Protein AF-A0A7V4Y109-F1 (afdb_monomer_lite)

pLDDT: mean 70.1, std 21.48, range [31.39, 97.69]

Radius of gyration: 31.36 Å; chains: 1; bounding box: 40×39×110 Å

Secondary structure (DSSP, 8-state):
--SSHHHHHHHHHHHHHHHHHHHHHHHHHHHHHHHHHHS---------------------------------TTHHHHHHHHHHHHHHHHHHHHHHHHHHHHHHHHHHHHHHHHHHHHHHHH-S--HHHHHHHHHHHHHHHHHHHHHHHHHHHHHHHHHHHHHTT--HHHHTT-----

Foldseek 3Di:
DPDDVVVVVVVVVVVVVVVVVVVVVVVVVVVVVVVVVVPPPDDPPPPPDDDDDDDDDDDDDDDDDDPPPPPPVVPPPVVVLLVVLVVLLVLLVVLVVVLVVLVVVLVVLVVVLVVLVVVCVVDPDNPVSVVVNVVSVVVSVVSVVVSVVSVVVSVVSQVVCVVVVDDPCSSNVVDPDD

Sequence (178 aa):
MRGENLRSFHSAIILLFLLQSLADVARQEAQRRKQLQEQGVEGKVITGNIIDTASKGSLTTFEPHASIKSDSQSAPELERDHQAGRKFAAQLQKLAGEIREAEEKLNNLRQRAMQQRWAVLGSRKVSGNTDVVTRLEAEISELEKKLKKLRQQRLKVYEAGRKSGYLPGELEGKGIVP

Structure (mmCIF, N/CA/C/O backbone):
data_AF-A0A7V4Y109-F1
#
_entry.id   AF-A0A7V4Y109-F1
#
loop_
_atom_site.group_PDB
_atom_site.id
_atom_site.type_symbol
_atom_site.label_atom_id
_atom_site.label_alt_id
_atom_site.label_comp_id
_atom_site.label_asym_id
_atom_site.label_entity_id
_atom_site.label_seq_id
_atom_site.pdbx_PDB_ins_code
_atom_site.Cartn_x
_atom_site.Cartn_y
_atom_site.Cartn_z
_atom_site.occupancy
_atom_site.B_iso_or_equiv
_atom_site.auth_seq_id
_atom_site.auth_comp_id
_atom_site.auth_asym_id
_atom_site.auth_atom_id
_atom_site.pdbx_PDB_model_num
ATOM 1 N N . MET A 1 1 ? 2.831 26.739 -42.308 1.00 50.97 1 MET A N 1
ATOM 2 C CA . MET A 1 1 ? 3.694 26.402 -41.152 1.00 50.97 1 MET A CA 1
ATOM 3 C C . MET A 1 1 ? 3.550 27.462 -40.053 1.00 50.97 1 MET A C 1
ATOM 5 O O . MET A 1 1 ? 4.296 28.427 -40.083 1.00 50.97 1 MET A O 1
ATOM 9 N N . ARG A 1 2 ? 2.571 27.354 -39.136 1.00 52.16 2 ARG A N 1
ATOM 10 C CA . ARG A 1 2 ? 2.422 28.231 -37.939 1.00 52.16 2 ARG A CA 1
ATOM 11 C C . ARG A 1 2 ? 1.571 27.559 -36.837 1.00 52.16 2 ARG A C 1
ATOM 13 O O . ARG A 1 2 ? 0.611 28.147 -36.361 1.00 52.16 2 ARG A O 1
ATOM 20 N N . GLY A 1 3 ? 1.852 26.301 -36.485 1.00 49.81 3 GLY A N 1
ATOM 21 C CA . GLY A 1 3 ? 1.020 25.539 -35.529 1.00 49.81 3 GLY A CA 1
ATOM 22 C C . GLY A 1 3 ? 1.751 24.939 -34.327 1.00 49.81 3 GLY A C 1
ATOM 23 O O . GLY A 1 3 ? 1.107 24.557 -33.356 1.00 49.81 3 GLY A O 1
ATOM 24 N N . GLU A 1 4 ? 3.082 24.860 -34.357 1.00 52.94 4 GLU A N 1
ATOM 25 C CA . GLU A 1 4 ? 3.835 24.041 -33.391 1.00 52.94 4 GLU A CA 1
ATOM 26 C C . GLU A 1 4 ? 4.411 24.851 -32.223 1.00 52.94 4 GLU A C 1
ATOM 28 O O . GLU A 1 4 ? 4.647 24.312 -31.145 1.00 52.94 4 GLU A O 1
ATOM 33 N N . ASN A 1 5 ? 4.526 26.172 -32.378 1.00 52.25 5 ASN A N 1
ATOM 34 C CA . ASN A 1 5 ? 5.086 27.029 -31.335 1.00 52.25 5 ASN A CA 1
ATOM 35 C C . ASN A 1 5 ? 4.115 27.243 -30.163 1.00 52.25 5 ASN A C 1
ATOM 37 O O . ASN A 1 5 ? 4.550 27.330 -29.026 1.00 52.25 5 ASN A O 1
ATOM 41 N N . LEU A 1 6 ? 2.793 27.246 -30.368 1.00 53.56 6 LEU A N 1
ATOM 42 C CA . LEU A 1 6 ? 1.856 27.613 -29.293 1.00 53.56 6 LEU A CA 1
ATOM 43 C C . LEU A 1 6 ? 1.806 26.592 -28.137 1.00 53.56 6 LEU A C 1
ATOM 45 O O . LEU A 1 6 ? 1.582 26.968 -26.986 1.00 53.56 6 LEU A O 1
ATOM 49 N N . ARG A 1 7 ? 2.054 25.306 -28.427 1.00 55.69 7 ARG A N 1
ATOM 50 C CA . ARG A 1 7 ? 2.012 24.219 -27.431 1.00 55.69 7 ARG A CA 1
ATOM 51 C C . ARG A 1 7 ? 3.259 24.182 -26.542 1.00 55.69 7 ARG A C 1
ATOM 53 O O . ARG A 1 7 ? 3.138 23.914 -25.350 1.00 55.69 7 ARG A O 1
ATOM 60 N N . SER A 1 8 ? 4.428 24.521 -27.091 1.00 55.81 8 SER A N 1
ATOM 61 C CA . SER A 1 8 ? 5.692 24.572 -26.341 1.00 55.81 8 SER A CA 1
ATOM 62 C C . SER A 1 8 ? 5.693 25.690 -25.287 1.00 55.81 8 SER A C 1
ATOM 64 O O . SER A 1 8 ? 6.068 25.464 -24.134 1.00 55.81 8 SER A O 1
ATOM 66 N N . PHE A 1 9 ? 5.150 26.864 -25.627 1.00 56.00 9 PHE A N 1
ATOM 67 C CA . PHE A 1 9 ? 5.030 27.977 -24.680 1.00 56.00 9 PHE A CA 1
ATOM 68 C C . PHE A 1 9 ? 4.071 27.665 -23.519 1.00 56.00 9 PHE A C 1
ATOM 70 O O . PHE A 1 9 ? 4.370 28.006 -22.378 1.00 56.00 9 PHE A O 1
ATOM 77 N N . HIS A 1 10 ? 2.974 26.940 -23.764 1.00 55.84 10 HIS A N 1
ATOM 78 C CA . HIS A 1 10 ? 2.060 26.522 -22.691 1.00 55.84 10 HIS A CA 1
ATOM 79 C C . HIS A 1 10 ? 2.714 25.518 -21.734 1.00 55.84 10 HIS A C 1
ATOM 8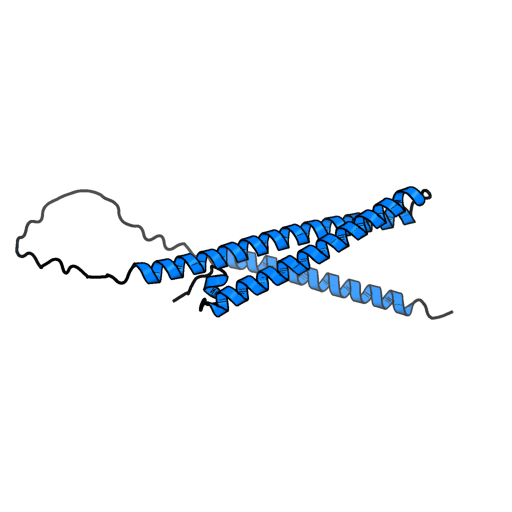1 O O . HIS A 1 10 ? 2.556 25.644 -20.520 1.00 55.84 10 HIS A O 1
ATOM 87 N N . SER A 1 11 ? 3.507 24.567 -22.246 1.00 56.62 11 SER A N 1
ATOM 88 C CA . SER A 1 11 ? 4.257 23.650 -21.377 1.00 56.62 11 SER A CA 1
ATOM 89 C C . SER A 1 11 ? 5.308 24.365 -20.520 1.00 56.62 11 SER A C 1
ATOM 91 O O . SER A 1 11 ? 5.469 24.018 -19.352 1.00 56.62 11 SER A O 1
ATOM 93 N N . ALA A 1 12 ? 5.969 25.399 -21.052 1.00 57.81 12 ALA A N 1
ATOM 94 C CA . ALA A 1 12 ? 6.954 26.180 -20.304 1.00 57.81 12 ALA A CA 1
ATOM 95 C C . ALA A 1 12 ? 6.312 27.037 -19.194 1.00 57.81 12 ALA A C 1
ATOM 97 O O . ALA A 1 12 ? 6.862 27.136 -18.098 1.00 57.81 12 ALA A O 1
ATOM 98 N N . ILE A 1 13 ? 5.124 27.601 -19.440 1.00 60.12 13 ILE A N 1
ATOM 99 C CA . ILE A 1 13 ? 4.380 28.400 -18.449 1.00 60.12 13 ILE A CA 1
ATOM 100 C C . ILE A 1 13 ? 3.872 27.523 -17.294 1.00 60.12 13 ILE A C 1
ATOM 102 O O . ILE A 1 13 ? 3.989 27.913 -16.134 1.00 60.12 13 ILE A O 1
ATOM 106 N N . ILE A 1 14 ? 3.371 26.316 -17.586 1.00 59.59 14 ILE A N 1
ATOM 107 C CA . ILE A 1 14 ? 2.941 25.361 -16.550 1.00 59.59 14 ILE A CA 1
ATOM 108 C C . ILE A 1 14 ? 4.137 24.920 -15.692 1.00 59.59 14 ILE A C 1
ATOM 110 O O . ILE A 1 14 ? 4.015 24.822 -14.470 1.00 59.59 14 ILE A O 1
ATOM 114 N N . LEU A 1 15 ? 5.306 24.709 -16.308 1.00 54.91 15 LEU A N 1
ATOM 115 C CA . LEU A 1 15 ? 6.524 24.353 -15.580 1.00 54.91 15 LEU A CA 1
ATOM 116 C C . LEU A 1 15 ? 6.961 25.480 -14.625 1.00 54.91 15 LEU A C 1
ATOM 118 O O . LEU A 1 15 ? 7.265 25.214 -13.466 1.00 54.91 15 LEU A O 1
ATOM 122 N N . LEU A 1 16 ? 6.932 26.740 -15.073 1.00 56.16 16 LEU A N 1
ATOM 123 C CA . LEU A 1 16 ? 7.298 27.895 -14.242 1.00 56.16 16 LEU A CA 1
ATOM 124 C C . LEU A 1 16 ? 6.348 28.100 -13.049 1.00 56.16 16 LEU A C 1
ATOM 126 O O . LEU A 1 16 ? 6.817 28.390 -11.948 1.00 56.16 16 LEU A O 1
ATOM 130 N N . PHE A 1 17 ? 5.042 27.872 -13.228 1.00 54.47 17 PHE A N 1
ATOM 131 C CA . PHE A 1 17 ? 4.061 27.960 -12.136 1.00 54.47 17 PHE A CA 1
ATOM 132 C C . PHE A 1 17 ? 4.259 26.874 -11.064 1.00 54.47 17 PHE A C 1
ATOM 134 O O . PHE A 1 17 ? 4.135 27.147 -9.868 1.00 54.47 17 PHE A O 1
ATOM 141 N N . LEU A 1 18 ? 4.616 25.651 -11.470 1.00 52.34 18 LEU A N 1
ATOM 142 C CA . LEU A 1 18 ? 4.882 24.546 -10.541 1.00 52.34 18 LEU A CA 1
ATOM 143 C C . LEU A 1 18 ? 6.164 24.767 -9.719 1.00 52.34 18 LEU A C 1
ATOM 145 O O . LEU A 1 18 ? 6.191 24.425 -8.536 1.00 52.34 18 LEU A O 1
ATOM 149 N N . LEU A 1 19 ? 7.207 25.372 -10.304 1.00 49.03 19 LEU A N 1
ATOM 150 C CA . LEU A 1 19 ? 8.443 25.684 -9.574 1.00 49.03 19 LEU A CA 1
ATOM 151 C C . LEU A 1 19 ? 8.273 26.828 -8.562 1.00 49.03 19 LEU A C 1
ATOM 153 O O . LEU A 1 19 ? 8.862 26.767 -7.482 1.0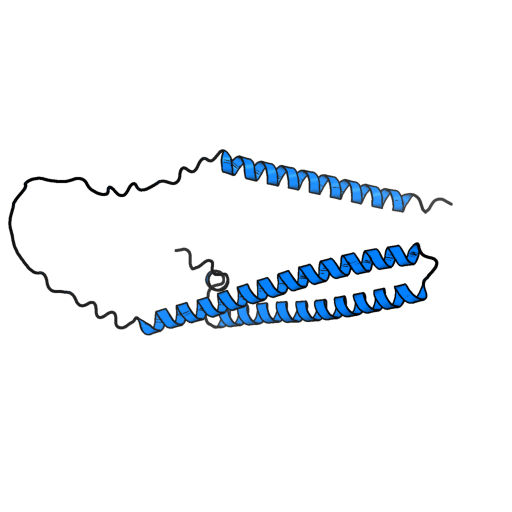0 49.03 19 LEU A O 1
ATOM 157 N N . GLN A 1 20 ? 7.460 27.843 -8.869 1.00 52.50 20 GLN A N 1
ATOM 158 C CA . GLN A 1 20 ? 7.164 28.923 -7.918 1.00 52.50 20 GLN A CA 1
ATOM 159 C C . GLN A 1 20 ? 6.363 28.405 -6.713 1.00 52.50 20 GLN A C 1
ATOM 161 O O . GLN A 1 20 ? 6.716 28.694 -5.571 1.00 52.50 20 GLN A O 1
ATOM 166 N N . SER A 1 21 ? 5.375 27.534 -6.950 1.00 52.47 21 SER A N 1
ATOM 167 C CA . SER A 1 21 ? 4.564 26.933 -5.883 1.00 52.47 21 SER A CA 1
ATOM 168 C C . SER A 1 21 ? 5.374 26.036 -4.932 1.00 52.47 21 SER A C 1
ATOM 170 O O . SER A 1 21 ? 5.108 26.027 -3.731 1.00 52.47 21 SER A O 1
ATOM 172 N N . LEU A 1 22 ? 6.403 25.330 -5.420 1.00 50.34 22 LEU A N 1
ATOM 173 C CA . LEU A 1 22 ? 7.276 24.509 -4.567 1.00 50.34 22 LEU A CA 1
ATOM 174 C C . LEU A 1 22 ? 8.234 25.349 -3.704 1.00 50.34 22 LEU A C 1
ATOM 176 O O . LEU A 1 22 ? 8.505 24.999 -2.554 1.00 50.34 22 LEU A O 1
ATOM 180 N N . ALA A 1 23 ? 8.745 26.456 -4.251 1.00 51.94 23 ALA A N 1
ATOM 181 C CA . ALA A 1 23 ? 9.647 27.355 -3.533 1.00 51.94 23 ALA A CA 1
ATOM 182 C C . ALA A 1 23 ? 8.942 28.073 -2.369 1.00 51.94 23 ALA A C 1
ATOM 184 O O . ALA A 1 23 ? 9.543 28.257 -1.305 1.00 51.94 23 ALA A O 1
ATOM 185 N N . ASP A 1 24 ? 7.664 28.420 -2.539 1.00 51.41 24 ASP A N 1
ATOM 186 C CA . ASP A 1 24 ? 6.860 29.037 -1.481 1.00 51.41 24 ASP A CA 1
ATOM 187 C C . ASP A 1 24 ? 6.498 28.042 -0.367 1.00 51.41 24 ASP A C 1
ATOM 189 O O . ASP A 1 24 ? 6.596 28.387 0.812 1.00 51.41 24 ASP A O 1
ATOM 193 N N . VAL A 1 25 ? 6.211 26.776 -0.700 1.00 55.72 25 VAL A N 1
ATOM 194 C CA . VAL A 1 25 ? 5.962 25.720 0.303 1.00 55.72 25 VAL A CA 1
ATOM 195 C C . VAL A 1 25 ? 7.216 25.428 1.138 1.00 55.72 25 VAL A C 1
ATOM 197 O O . VAL A 1 25 ? 7.129 25.329 2.363 1.00 55.72 25 VAL A O 1
ATOM 200 N N . ALA A 1 26 ? 8.400 25.376 0.518 1.00 54.06 26 ALA A N 1
ATOM 201 C CA . ALA A 1 26 ? 9.658 25.165 1.240 1.00 54.06 26 ALA A CA 1
ATOM 202 C C . ALA A 1 26 ? 10.000 26.329 2.193 1.00 54.06 26 ALA A C 1
ATOM 204 O O . ALA A 1 26 ? 10.503 26.108 3.299 1.00 54.06 26 ALA A O 1
ATOM 205 N N . ARG A 1 27 ? 9.696 27.576 1.803 1.00 55.25 27 ARG A N 1
ATOM 206 C CA . ARG A 1 27 ? 9.879 28.757 2.666 1.00 55.25 27 ARG A CA 1
ATOM 207 C C . ARG A 1 27 ? 8.891 28.781 3.829 1.00 55.25 27 ARG A C 1
ATOM 209 O O . ARG A 1 27 ? 9.298 29.076 4.953 1.00 55.25 27 ARG A O 1
ATOM 216 N N . GLN A 1 28 ? 7.634 28.418 3.587 1.00 57.19 28 GLN A N 1
ATOM 217 C CA . GLN A 1 28 ? 6.600 28.373 4.619 1.00 57.19 28 GLN A CA 1
ATOM 218 C C . GLN A 1 28 ? 6.862 27.253 5.643 1.00 57.19 28 GLN A C 1
ATOM 220 O O . GLN A 1 28 ? 6.671 27.446 6.846 1.00 57.19 28 GLN A O 1
ATOM 225 N N . GLU A 1 29 ? 7.391 26.108 5.201 1.00 53.09 29 GLU A N 1
ATOM 226 C CA . GLU A 1 29 ? 7.785 25.012 6.092 1.00 53.09 29 GLU A CA 1
ATOM 227 C C . GLU A 1 29 ? 9.048 25.347 6.915 1.00 53.09 29 GLU A C 1
ATOM 229 O O . GLU A 1 29 ? 9.119 25.023 8.105 1.00 53.09 29 GLU A O 1
ATOM 234 N N . ALA A 1 30 ? 10.007 26.080 6.336 1.00 56.44 30 ALA A N 1
ATOM 235 C CA . ALA A 1 30 ? 11.179 26.584 7.058 1.00 56.44 30 ALA A CA 1
ATOM 236 C C . ALA A 1 30 ? 10.821 27.667 8.098 1.00 56.44 30 ALA A C 1
ATOM 238 O O . ALA A 1 30 ? 11.387 27.679 9.193 1.00 56.44 30 ALA A O 1
ATOM 239 N N . GLN A 1 31 ? 9.855 28.544 7.801 1.00 56.09 31 GLN A N 1
ATOM 240 C CA . GLN A 1 31 ? 9.356 29.547 8.753 1.00 56.09 31 GLN A CA 1
ATOM 241 C C . GLN A 1 31 ? 8.573 28.913 9.913 1.00 56.09 31 GLN A C 1
ATOM 243 O O . GLN A 1 31 ? 8.743 29.329 11.059 1.00 56.09 31 GLN A O 1
ATOM 248 N N . ARG A 1 32 ? 7.806 27.842 9.662 1.00 54.66 32 ARG A N 1
ATOM 249 C CA . ARG A 1 32 ? 7.107 27.086 10.718 1.00 54.66 32 ARG A CA 1
ATOM 250 C C . ARG A 1 32 ? 8.073 26.456 11.730 1.00 54.66 32 ARG A C 1
ATOM 252 O O . ARG A 1 32 ? 7.790 26.448 12.924 1.00 54.66 32 ARG A O 1
ATOM 259 N N . ARG A 1 33 ? 9.225 25.949 11.270 1.00 52.72 33 ARG A N 1
ATOM 260 C CA . ARG A 1 33 ? 10.253 25.361 12.154 1.00 52.72 33 ARG A CA 1
ATOM 261 C C . ARG A 1 33 ? 10.972 26.403 13.015 1.00 52.72 33 ARG A C 1
ATOM 263 O O . ARG A 1 33 ? 11.350 26.075 14.133 1.00 52.72 33 ARG A O 1
ATOM 270 N N . LYS A 1 34 ? 11.110 27.648 12.539 1.00 56.41 34 LYS A N 1
ATOM 271 C CA . LYS A 1 34 ? 11.675 28.751 13.339 1.00 56.41 34 LYS A CA 1
ATOM 272 C C . LYS A 1 34 ? 10.722 29.232 14.438 1.00 56.41 34 LYS A C 1
ATOM 274 O O . LYS A 1 34 ? 11.164 29.433 15.562 1.00 56.41 34 LYS A O 1
ATOM 279 N N . GLN A 1 35 ? 9.416 29.298 14.167 1.00 54.72 35 GLN A N 1
ATOM 280 C CA . GLN A 1 35 ? 8.423 29.687 15.183 1.00 54.72 35 GLN A CA 1
ATOM 281 C C . GLN A 1 35 ? 8.326 28.695 16.358 1.00 54.72 35 GLN A C 1
ATOM 283 O O . GLN A 1 35 ? 8.035 29.108 17.476 1.00 54.72 35 GLN A O 1
ATOM 288 N N . LEU A 1 36 ? 8.628 27.409 16.139 1.00 52.94 36 LEU A N 1
ATOM 289 C CA . LEU A 1 36 ? 8.696 26.405 17.211 1.00 52.94 36 LEU A CA 1
ATOM 290 C C . LEU A 1 36 ? 9.961 26.512 18.083 1.00 52.94 36 LEU A C 1
ATOM 292 O O . LEU A 1 36 ? 9.972 25.969 19.181 1.00 52.94 36 LEU A O 1
ATOM 296 N N . GLN A 1 37 ? 11.016 27.189 17.616 1.00 51.84 37 GLN A N 1
ATOM 297 C CA . GLN A 1 37 ? 12.215 27.462 18.422 1.00 51.84 37 GLN A CA 1
ATOM 298 C C . GLN A 1 37 ? 12.120 28.790 19.185 1.00 51.84 37 GLN A C 1
ATOM 300 O O . GLN A 1 37 ? 12.702 28.908 20.257 1.00 51.84 37 GLN A O 1
ATOM 305 N N . GLU A 1 38 ? 11.377 29.771 18.664 1.00 53.59 38 GLU A N 1
ATOM 306 C CA . GLU A 1 38 ? 11.171 31.072 19.322 1.00 53.59 38 GLU A CA 1
ATOM 307 C C . GLU A 1 38 ? 10.078 31.029 20.403 1.00 53.59 38 GLU A C 1
ATOM 309 O O . GLU A 1 38 ? 10.144 31.775 21.378 1.00 53.59 38 GLU A O 1
ATOM 314 N N . GLN A 1 39 ? 9.104 30.119 20.292 1.00 48.19 39 GLN A N 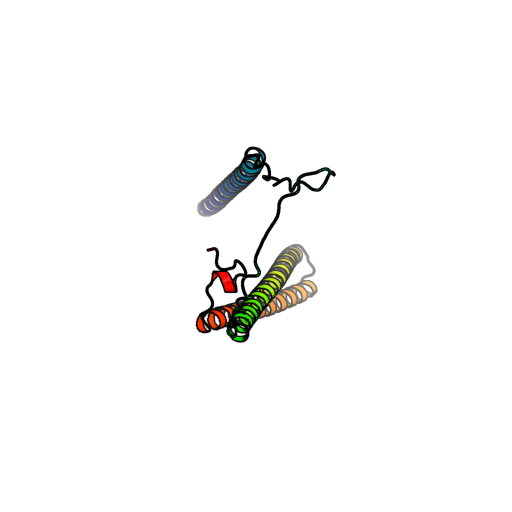1
ATOM 315 C CA . GLN A 1 39 ? 8.165 29.816 21.374 1.00 48.19 39 GLN A CA 1
ATOM 316 C C . GLN A 1 39 ? 8.801 28.830 22.352 1.00 48.19 39 GLN A C 1
ATOM 318 O O . GLN A 1 39 ? 8.386 27.676 22.414 1.00 48.19 39 GLN A O 1
ATOM 323 N N . GLY A 1 40 ? 9.817 29.283 23.091 1.00 51.56 40 GLY A N 1
ATOM 324 C CA . GLY A 1 40 ? 10.421 28.556 24.206 1.00 51.56 40 GLY A CA 1
ATOM 325 C C . GLY A 1 40 ? 9.375 28.129 25.237 1.00 51.56 40 GLY A C 1
ATOM 326 O O . GLY A 1 40 ? 9.202 28.772 26.266 1.00 51.56 40 GLY A O 1
ATOM 327 N N . VAL A 1 41 ? 8.667 27.033 24.965 1.00 48.12 41 VAL A N 1
ATOM 328 C CA . VAL A 1 41 ? 7.845 26.331 25.940 1.00 48.12 41 VAL A CA 1
ATOM 329 C C . VAL A 1 41 ? 8.827 25.523 26.765 1.00 48.12 41 VAL A C 1
ATOM 331 O O . VAL A 1 41 ? 9.084 24.343 26.522 1.00 48.12 41 VAL A O 1
ATOM 334 N N . GLU A 1 42 ? 9.435 26.240 27.706 1.00 47.31 42 GLU A N 1
ATOM 335 C CA . GLU A 1 42 ? 10.029 25.693 28.909 1.00 47.31 42 GLU A CA 1
ATOM 336 C C . GLU A 1 42 ? 9.109 24.584 29.419 1.00 47.31 42 GLU A C 1
ATOM 338 O O . GLU A 1 42 ? 7.961 24.815 29.812 1.00 47.31 42 GLU A O 1
ATOM 343 N N . GLY A 1 43 ? 9.602 23.347 29.363 1.00 47.00 43 GLY A N 1
ATOM 344 C CA . GLY A 1 43 ? 8.978 22.251 30.073 1.00 47.00 43 GLY A CA 1
ATOM 345 C C . GLY A 1 43 ? 8.867 22.673 31.529 1.00 47.00 43 GLY A C 1
ATOM 346 O O . GLY A 1 43 ? 9.878 22.892 32.191 1.00 47.00 43 GLY A O 1
ATOM 347 N N . LYS A 1 44 ? 7.637 22.825 32.019 1.00 43.91 44 LYS A N 1
ATOM 348 C CA . LYS A 1 44 ? 7.357 23.061 33.430 1.00 43.91 44 LYS A CA 1
ATOM 349 C C . LYS A 1 44 ? 7.748 21.787 34.180 1.00 43.91 44 LYS A C 1
ATOM 351 O O . LYS A 1 44 ? 6.940 20.882 34.370 1.00 43.91 44 LYS A O 1
ATOM 356 N N . VAL A 1 45 ? 9.030 21.689 34.519 1.00 48.41 45 VAL A N 1
ATOM 357 C CA . VAL A 1 45 ? 9.584 20.673 35.406 1.00 48.41 45 VAL A CA 1
ATOM 358 C C . VAL A 1 45 ? 8.923 20.904 36.758 1.00 48.41 45 VAL A C 1
ATOM 360 O O . VAL A 1 45 ? 9.213 21.879 37.445 1.00 48.41 45 VAL A O 1
ATOM 363 N N . ILE A 1 46 ? 7.986 20.035 37.129 1.00 45.06 46 ILE A N 1
ATOM 364 C CA . ILE A 1 46 ? 7.570 19.916 38.522 1.00 45.06 46 ILE A CA 1
ATOM 365 C C . ILE A 1 46 ? 8.761 19.279 39.235 1.00 45.06 46 ILE A C 1
ATOM 367 O O . ILE A 1 46 ? 8.982 18.071 39.156 1.00 45.06 46 ILE A O 1
ATOM 371 N N . THR A 1 47 ? 9.566 20.116 39.879 1.00 39.97 47 THR A N 1
ATOM 372 C CA . THR A 1 47 ? 10.587 19.728 40.849 1.00 39.97 47 THR A CA 1
ATOM 373 C C . THR A 1 47 ? 9.883 19.051 42.024 1.00 39.97 47 THR A C 1
ATOM 375 O O . THR A 1 47 ? 9.427 19.691 42.968 1.00 39.97 47 THR A O 1
ATOM 378 N N . GLY A 1 48 ? 9.744 17.729 41.935 1.00 40.62 48 GLY A N 1
ATOM 379 C CA . GLY A 1 48 ? 9.422 16.879 43.071 1.00 40.62 48 GLY A CA 1
ATOM 380 C C . GLY A 1 48 ? 10.610 16.877 44.025 1.00 40.62 48 GLY A C 1
ATOM 381 O O . GLY A 1 48 ? 11.648 16.293 43.730 1.00 40.62 48 GLY A O 1
ATOM 382 N N . ASN A 1 49 ? 10.451 17.594 45.131 1.00 38.78 49 ASN A N 1
ATOM 383 C CA . ASN A 1 49 ? 11.403 17.742 46.220 1.00 38.78 49 ASN A CA 1
ATOM 384 C C . ASN A 1 49 ? 11.712 16.368 46.847 1.00 38.78 49 ASN A C 1
ATOM 386 O O . ASN A 1 49 ? 10.844 15.771 47.486 1.00 38.78 49 ASN A O 1
ATOM 390 N N . ILE A 1 50 ? 12.928 15.858 46.646 1.00 43.69 50 ILE A N 1
ATOM 391 C CA . ILE A 1 50 ? 13.431 14.645 47.295 1.00 43.69 50 ILE A CA 1
ATOM 392 C C . ILE A 1 50 ? 14.490 15.079 48.311 1.00 43.69 50 ILE A C 1
ATOM 394 O O . ILE A 1 50 ? 15.602 15.418 47.934 1.00 43.69 50 ILE A O 1
ATOM 398 N N . ILE A 1 51 ? 14.076 15.006 49.579 1.00 42.94 51 ILE A N 1
ATOM 399 C CA . ILE A 1 51 ? 14.860 14.656 50.773 1.00 42.94 51 ILE A CA 1
ATOM 400 C C . ILE A 1 51 ? 15.995 15.621 51.157 1.00 42.94 51 ILE A C 1
ATOM 402 O O . ILE A 1 51 ? 17.058 15.604 50.559 1.00 42.94 51 ILE A O 1
ATOM 406 N N . ASP A 1 52 ? 15.805 16.326 52.280 1.00 38.62 52 ASP A N 1
ATOM 407 C CA . ASP A 1 52 ? 16.787 16.272 53.370 1.00 38.62 52 ASP A CA 1
ATOM 408 C C . ASP A 1 52 ? 16.157 16.551 54.754 1.00 38.62 52 ASP A C 1
ATOM 410 O O . ASP A 1 52 ? 15.655 17.626 55.066 1.00 38.62 52 ASP A O 1
ATOM 414 N N . THR A 1 53 ? 16.145 15.479 55.548 1.00 39.41 53 THR A N 1
ATOM 415 C CA . THR A 1 53 ? 16.423 15.361 56.991 1.00 39.41 53 THR A CA 1
ATOM 416 C C . THR A 1 53 ? 15.912 16.381 58.030 1.00 39.41 53 THR A C 1
ATOM 418 O O . THR A 1 53 ? 16.407 17.493 58.158 1.00 39.41 53 THR A O 1
ATOM 421 N N . ALA A 1 54 ? 15.120 15.807 58.950 1.00 38.19 54 ALA A N 1
ATOM 422 C CA . ALA A 1 54 ? 15.204 15.910 60.416 1.00 38.19 54 ALA A CA 1
ATOM 423 C C . ALA A 1 54 ? 14.715 17.185 61.138 1.00 38.19 54 ALA A C 1
ATOM 425 O O . ALA A 1 54 ? 15.376 18.214 61.160 1.00 38.19 54 ALA A O 1
ATOM 426 N N . SER A 1 55 ? 13.661 17.009 61.949 1.00 39.25 55 SER A N 1
ATOM 427 C CA . SER A 1 55 ? 13.737 17.028 63.429 1.00 39.25 55 SER A CA 1
ATOM 428 C C . SER A 1 55 ? 12.459 17.596 64.072 1.00 39.25 55 SER A C 1
ATOM 430 O O . SER A 1 55 ? 12.131 18.760 63.894 1.00 39.25 55 SER A O 1
ATOM 432 N N . LYS A 1 56 ? 11.821 16.760 64.908 1.00 42.62 56 LYS A N 1
ATOM 433 C CA . LYS A 1 56 ? 10.950 17.096 66.057 1.00 42.62 56 LYS A CA 1
ATOM 434 C C . LYS A 1 56 ? 9.613 17.817 65.805 1.00 42.62 56 LYS A C 1
ATOM 436 O O . LYS A 1 56 ? 9.549 19.025 65.632 1.00 42.62 56 LYS A O 1
ATOM 441 N N . GLY A 1 57 ? 8.527 17.074 66.032 1.00 37.91 57 GLY A N 1
ATOM 442 C CA . GLY A 1 57 ? 7.200 17.627 66.317 1.00 37.91 57 GLY A CA 1
ATOM 443 C C . GLY A 1 57 ? 6.162 16.533 66.571 1.00 37.91 57 GLY A C 1
ATOM 444 O O . GLY A 1 57 ? 5.554 16.030 65.640 1.00 37.91 57 GLY A O 1
ATOM 445 N N . SER A 1 58 ? 6.007 16.138 67.834 1.00 39.75 58 SER A N 1
ATOM 446 C CA . SER A 1 58 ? 5.029 15.166 68.340 1.00 39.75 58 SER A CA 1
ATOM 447 C C . SER A 1 58 ? 3.666 15.827 68.568 1.00 39.75 58 SER A C 1
ATOM 449 O O . SER A 1 58 ? 3.640 16.835 69.266 1.00 39.75 58 SER A O 1
ATOM 451 N N . LEU A 1 59 ? 2.562 15.227 68.093 1.00 38.38 59 LEU A N 1
ATOM 452 C CA . LEU A 1 59 ? 1.240 15.253 68.754 1.00 38.38 59 LEU A CA 1
ATOM 453 C C . LEU A 1 59 ? 0.275 14.199 68.130 1.00 38.38 59 LEU A C 1
ATOM 455 O O . LEU A 1 59 ? -0.175 14.352 67.001 1.00 38.38 59 LEU A O 1
ATOM 459 N N . THR A 1 60 ? 0.049 13.098 68.864 1.00 37.56 60 THR A N 1
ATOM 460 C CA . THR A 1 60 ? -1.233 12.406 69.212 1.00 37.56 60 THR A CA 1
ATOM 461 C C . THR A 1 60 ? -2.524 12.821 68.452 1.00 37.56 60 THR A C 1
ATOM 463 O O . THR A 1 60 ? -2.745 14.017 68.328 1.00 37.56 60 THR A O 1
ATOM 466 N N . THR A 1 61 ? -3.521 12.002 68.047 1.00 35.03 61 THR A N 1
ATOM 467 C CA . THR A 1 61 ? -4.020 10.676 68.493 1.00 35.03 61 THR A CA 1
ATOM 468 C C . THR A 1 61 ? -5.385 10.329 67.791 1.00 35.03 61 THR A C 1
ATOM 470 O O . THR A 1 61 ? -6.101 11.264 67.452 1.00 35.03 61 THR A O 1
ATOM 473 N N . PHE A 1 62 ? -5.744 9.020 67.682 1.00 31.39 62 PHE A N 1
ATOM 474 C CA . PHE A 1 62 ? -7.039 8.326 67.326 1.00 31.39 62 PHE A CA 1
ATOM 475 C C . PHE A 1 62 ? -7.655 8.556 65.916 1.00 31.39 62 PHE A C 1
ATOM 477 O O . PHE A 1 62 ? -7.595 9.660 65.403 1.00 31.39 62 PHE A O 1
ATOM 484 N N . GLU A 1 63 ? -8.274 7.617 65.175 1.00 38.12 63 GLU A N 1
ATOM 485 C CA . GLU A 1 63 ? -8.831 6.251 65.344 1.00 38.12 63 GLU A CA 1
ATOM 486 C C . GLU A 1 63 ? -8.876 5.543 63.944 1.00 38.12 63 GLU A C 1
ATOM 488 O O . GLU A 1 63 ? -8.722 6.219 62.922 1.00 38.12 63 GLU A O 1
ATOM 493 N N . PRO A 1 64 ? -9.090 4.211 63.836 1.00 41.88 64 PRO A N 1
ATOM 494 C CA . PRO A 1 64 ? -8.999 3.469 62.579 1.00 41.88 64 PRO A CA 1
ATOM 495 C C . PRO A 1 64 ? -10.332 3.487 61.816 1.00 41.88 64 PRO A C 1
ATOM 497 O O . PRO A 1 64 ? -11.265 2.760 62.155 1.00 41.88 64 PRO A O 1
ATOM 500 N N . HIS A 1 65 ? -10.430 4.271 60.741 1.00 37.31 65 HIS A N 1
ATOM 501 C CA . HIS A 1 65 ? -11.588 4.181 59.853 1.00 37.31 65 HIS A CA 1
ATOM 502 C C . HIS A 1 65 ? -11.441 2.999 58.889 1.00 37.31 65 HIS A C 1
ATOM 504 O O . HIS A 1 65 ? -10.494 2.910 58.108 1.00 37.31 65 HIS A O 1
ATOM 510 N N . ALA A 1 66 ? -12.406 2.089 59.012 1.00 37.78 66 ALA A N 1
ATOM 511 C CA . ALA A 1 66 ? -12.682 0.921 58.192 1.00 37.78 66 ALA A CA 1
ATOM 512 C C . ALA A 1 66 ? -12.154 1.014 56.752 1.00 37.78 66 ALA A C 1
ATOM 514 O O . ALA A 1 66 ? -12.469 1.951 56.017 1.00 37.78 66 ALA A O 1
ATOM 515 N N . SER A 1 67 ? -11.430 -0.026 56.320 1.00 38.25 67 SER A N 1
ATOM 516 C CA . SER A 1 67 ? -11.190 -0.260 54.901 1.00 38.25 67 SER A CA 1
ATOM 517 C C . SER A 1 67 ? -12.549 -0.403 54.217 1.00 38.25 67 SER A C 1
ATOM 519 O O . SER A 1 67 ? -13.209 -1.440 54.329 1.00 38.25 67 SER A O 1
ATOM 521 N N . ILE A 1 68 ? -12.972 0.634 53.503 1.00 40.88 68 ILE A N 1
ATOM 522 C CA . ILE A 1 68 ? -13.976 0.488 52.461 1.00 40.88 68 ILE A CA 1
ATOM 523 C C . ILE A 1 68 ? -13.289 -0.377 51.407 1.00 40.88 68 ILE A C 1
ATOM 525 O O . ILE A 1 68 ? -12.505 0.108 50.594 1.00 40.88 68 ILE A O 1
ATOM 529 N N . LYS A 1 69 ? -13.515 -1.692 51.483 1.00 38.47 69 LYS A N 1
ATOM 530 C CA . LYS A 1 69 ? -13.325 -2.576 50.341 1.00 38.47 69 LYS A CA 1
ATOM 531 C C . LYS A 1 69 ? -14.270 -2.038 49.277 1.00 38.47 69 LYS A C 1
ATOM 533 O O . LYS A 1 69 ? -15.479 -2.218 49.372 1.00 38.47 69 LYS A O 1
ATOM 538 N N . SER A 1 70 ? -13.728 -1.292 48.322 1.00 43.25 70 SER A N 1
ATOM 539 C CA . SER A 1 70 ? -14.436 -1.057 47.082 1.00 43.25 70 SER A CA 1
ATOM 540 C C . SER A 1 70 ? -14.541 -2.416 46.399 1.00 43.25 70 SER A C 1
ATOM 542 O O . SER A 1 70 ? -13.575 -2.934 45.842 1.00 43.25 70 SER A O 1
ATOM 544 N N . ASP A 1 71 ? -15.723 -3.020 46.466 1.00 44.66 71 ASP A N 1
ATOM 545 C CA . ASP A 1 71 ? -16.108 -4.102 45.568 1.00 44.66 71 ASP A CA 1
ATOM 546 C C . ASP A 1 71 ? -16.200 -3.520 44.149 1.00 44.66 71 ASP A C 1
ATOM 548 O O . ASP A 1 71 ? -17.266 -3.219 43.625 1.00 44.66 71 ASP A O 1
ATOM 552 N N . SER A 1 72 ? -15.047 -3.297 43.518 1.00 44.50 72 SER A N 1
ATOM 553 C CA . SER A 1 72 ? -14.941 -3.010 42.086 1.00 44.50 72 SER A CA 1
ATOM 554 C C . SER A 1 72 ? -14.813 -4.336 41.340 1.00 44.50 72 SER A C 1
ATOM 556 O O . SER A 1 72 ? -13.791 -4.644 40.734 1.00 44.50 72 SER A O 1
ATOM 558 N N . GLN A 1 73 ? -15.870 -5.148 41.403 1.00 48.53 73 GLN A N 1
ATOM 559 C CA . GLN A 1 73 ? -16.029 -6.377 40.614 1.00 48.53 73 GLN A CA 1
ATOM 560 C C . GLN A 1 73 ? -16.506 -6.103 39.170 1.00 48.53 73 GLN A C 1
ATOM 562 O O . GLN A 1 73 ? -17.158 -6.940 38.557 1.00 48.53 73 GLN A O 1
ATOM 567 N N . SER A 1 74 ? -16.145 -4.956 38.587 1.00 51.28 74 SER A N 1
ATOM 568 C CA . SER A 1 74 ? -16.454 -4.592 37.189 1.00 51.28 74 SER A CA 1
ATOM 569 C C . SER A 1 74 ? -15.207 -4.563 36.289 1.00 51.28 74 SER A C 1
ATOM 571 O O . SER A 1 74 ? -15.222 -3.980 35.209 1.00 51.28 74 SER A O 1
ATOM 573 N N . ALA A 1 75 ? -14.099 -5.167 36.725 1.00 53.19 75 ALA A N 1
ATOM 574 C CA . ALA A 1 75 ? -12.805 -5.055 36.049 1.00 53.19 75 ALA A CA 1
ATOM 575 C C . ALA A 1 75 ? -12.578 -5.918 34.778 1.00 53.19 75 ALA A C 1
ATOM 577 O O . ALA A 1 75 ? -11.752 -5.512 33.964 1.00 53.19 75 ALA A O 1
ATOM 578 N N . PRO A 1 76 ? -13.244 -7.067 34.519 1.00 58.50 76 PRO A N 1
ATOM 579 C CA . PRO A 1 76 ? -12.840 -7.903 33.382 1.00 58.50 76 PRO A CA 1
ATOM 580 C C . PRO A 1 76 ? -13.393 -7.441 32.024 1.00 58.50 76 PRO A C 1
ATOM 582 O O . PRO A 1 76 ? -12.831 -7.806 30.993 1.00 58.50 76 PRO A O 1
ATOM 585 N N . GLU A 1 77 ? -14.490 -6.682 31.990 1.00 55.88 77 GLU A N 1
ATOM 586 C CA . GLU A 1 77 ? -15.181 -6.331 30.738 1.00 55.88 77 GLU A CA 1
ATOM 587 C C . GLU A 1 77 ? -14.536 -5.114 30.053 1.00 55.88 77 GLU A C 1
ATOM 589 O O . GLU A 1 77 ? -14.150 -5.196 28.888 1.00 55.88 77 GLU A O 1
ATOM 594 N N . LEU A 1 78 ? -14.251 -4.052 30.818 1.00 60.88 78 LEU A N 1
ATOM 595 C CA . LEU A 1 78 ? -13.499 -2.879 30.349 1.00 60.88 78 LEU A CA 1
ATOM 596 C C . LEU A 1 78 ? -12.085 -3.236 29.860 1.00 60.88 78 LEU A C 1
ATOM 598 O O . LEU A 1 78 ? -11.635 -2.736 28.829 1.00 60.88 78 LEU A O 1
ATOM 602 N N . GLU A 1 79 ? -11.375 -4.135 30.552 1.00 62.03 79 GLU A N 1
ATOM 603 C CA . GLU A 1 79 ? -10.038 -4.554 30.112 1.00 62.03 79 GLU A CA 1
ATOM 604 C C . GLU A 1 79 ? -10.062 -5.326 28.787 1.00 62.03 79 GLU A C 1
ATOM 606 O O . GLU A 1 79 ? -9.166 -5.148 27.953 1.00 62.03 79 GLU A O 1
ATOM 611 N N . ARG A 1 80 ? -11.084 -6.160 28.555 1.00 66.94 80 ARG A N 1
ATOM 612 C CA . ARG A 1 80 ? -11.243 -6.902 27.294 1.00 66.94 80 ARG A CA 1
ATOM 613 C C . ARG A 1 80 ? -11.530 -5.964 26.125 1.00 66.94 80 ARG A C 1
ATOM 615 O O . ARG A 1 80 ? -10.920 -6.136 25.064 1.00 66.94 80 ARG A O 1
ATOM 622 N N . ASP A 1 81 ? -12.356 -4.945 26.336 1.00 72.19 81 ASP A N 1
ATOM 623 C CA . ASP A 1 81 ? -12.671 -3.945 25.313 1.00 72.19 81 ASP A CA 1
ATOM 624 C C . ASP A 1 81 ? -11.456 -3.085 24.957 1.00 72.19 81 ASP A C 1
ATOM 626 O O . ASP A 1 81 ? -11.160 -2.885 23.772 1.00 72.19 81 ASP A O 1
ATOM 630 N N . HIS A 1 82 ? -10.663 -2.667 25.948 1.00 75.62 82 HIS A N 1
ATOM 631 C CA . HIS A 1 82 ? -9.409 -1.956 25.693 1.00 75.62 82 HIS A CA 1
ATOM 632 C C . HIS A 1 82 ? -8.375 -2.825 24.963 1.00 75.62 82 HIS A C 1
ATOM 634 O O . HIS A 1 82 ? -7.661 -2.339 24.078 1.00 75.62 82 HIS A O 1
ATOM 640 N N . GLN A 1 83 ? -8.287 -4.117 25.287 1.00 81.25 83 GLN A N 1
ATOM 641 C CA . GLN A 1 83 ? -7.396 -5.043 24.584 1.00 81.25 83 GLN A CA 1
ATOM 642 C C . GLN A 1 83 ? -7.818 -5.260 23.128 1.00 81.25 83 GLN A C 1
ATOM 644 O O . GLN A 1 83 ? -6.958 -5.313 22.245 1.00 81.25 83 GLN A O 1
ATOM 649 N N . ALA A 1 84 ? -9.116 -5.378 22.850 1.00 82.62 84 ALA A N 1
ATOM 650 C CA . ALA A 1 84 ? -9.616 -5.543 21.490 1.00 82.62 84 ALA A CA 1
ATOM 651 C C . ALA A 1 84 ? -9.411 -4.274 20.636 1.00 82.62 84 ALA A C 1
ATOM 653 O O . ALA A 1 84 ? -8.934 -4.387 19.502 1.00 82.62 84 ALA A O 1
ATOM 654 N N . GLY A 1 85 ? -9.599 -3.074 21.197 1.00 84.88 85 GLY A N 1
ATOM 655 C CA . GLY A 1 85 ? -9.297 -1.809 20.509 1.00 84.88 85 GLY A CA 1
ATOM 656 C C . GLY A 1 85 ? -7.818 -1.684 20.127 1.00 84.88 85 GLY A C 1
ATOM 657 O O . GLY A 1 85 ? -7.481 -1.378 18.979 1.00 84.88 85 GLY A O 1
ATOM 658 N N . ARG A 1 86 ? -6.914 -2.046 21.050 1.00 87.06 8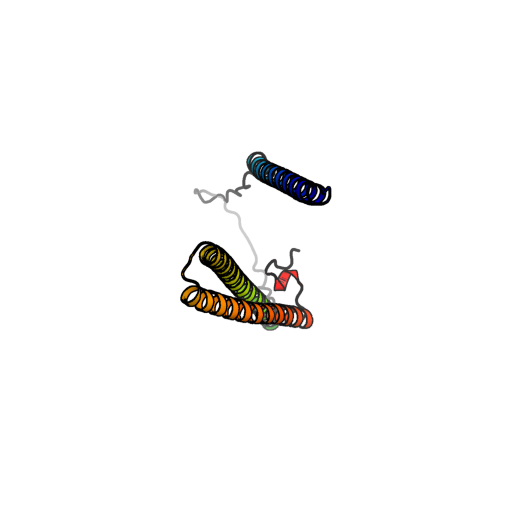6 ARG A N 1
ATOM 659 C CA . ARG A 1 86 ? -5.462 -2.088 20.785 1.00 87.06 86 ARG A CA 1
ATOM 660 C C . ARG A 1 86 ? -5.097 -3.058 19.659 1.00 87.06 86 ARG A C 1
ATOM 662 O O . ARG A 1 86 ? -4.201 -2.756 18.872 1.00 87.06 86 ARG A O 1
ATOM 669 N N . LYS A 1 87 ? -5.789 -4.199 19.542 1.00 89.62 87 LYS A N 1
ATOM 670 C CA . LYS A 1 87 ? -5.570 -5.157 18.442 1.00 89.62 87 LYS A CA 1
ATOM 671 C C . LYS A 1 87 ? -5.936 -4.549 17.088 1.00 89.62 87 LYS A C 1
ATOM 673 O O . LYS A 1 87 ? -5.156 -4.695 16.148 1.00 89.62 87 LYS A O 1
ATOM 678 N N . PHE A 1 88 ? -7.067 -3.847 16.986 1.00 90.69 88 PHE A N 1
ATOM 679 C CA . PHE A 1 88 ? -7.447 -3.153 15.750 1.00 90.69 88 PHE A CA 1
ATOM 680 C C . PHE A 1 88 ? -6.439 -2.062 15.377 1.00 90.69 88 PHE A C 1
ATOM 682 O O . PHE A 1 88 ? -5.988 -2.025 14.231 1.00 90.69 88 PHE A O 1
ATOM 689 N N . ALA A 1 89 ? -6.026 -1.234 16.340 1.00 90.56 89 ALA A N 1
ATOM 690 C CA . ALA A 1 89 ? -5.020 -0.197 16.114 1.00 90.56 89 ALA A CA 1
ATOM 691 C C . ALA A 1 89 ? -3.686 -0.788 15.626 1.00 90.56 89 ALA A C 1
ATOM 693 O O . ALA A 1 89 ? -3.141 -0.351 14.611 1.00 90.56 89 ALA A O 1
ATOM 694 N N . ALA A 1 90 ? -3.202 -1.852 16.276 1.00 91.88 90 ALA A N 1
ATOM 695 C CA . ALA A 1 90 ? -1.981 -2.546 15.871 1.00 91.88 90 ALA A CA 1
ATOM 696 C C . ALA A 1 90 ? -2.088 -3.145 14.456 1.00 91.88 90 ALA A C 1
ATOM 698 O O . ALA A 1 90 ? -1.153 -3.040 13.660 1.00 91.88 90 ALA A O 1
ATOM 699 N N . GLN A 1 91 ? -3.234 -3.739 14.106 1.00 94.69 91 GLN A N 1
ATOM 700 C CA . GLN A 1 91 ? -3.477 -4.258 12.756 1.00 94.69 91 GLN A CA 1
ATOM 701 C C . GLN A 1 91 ? -3.505 -3.143 11.703 1.00 94.69 91 GLN A C 1
ATOM 703 O O . GLN A 1 91 ? -2.909 -3.297 10.636 1.00 94.69 91 GLN A O 1
ATOM 708 N N . LEU A 1 92 ? -4.155 -2.013 11.993 1.00 94.38 92 LEU A N 1
ATOM 709 C CA . LEU A 1 92 ? -4.196 -0.857 11.094 1.00 94.38 92 LEU A CA 1
ATOM 710 C C . LEU A 1 92 ? -2.813 -0.233 10.900 1.00 94.38 92 LEU A C 1
ATOM 712 O O . LEU A 1 92 ? -2.462 0.118 9.772 1.00 94.38 92 LEU A O 1
ATOM 716 N N . GLN A 1 93 ? -2.017 -0.141 11.966 1.00 93.88 93 GLN A N 1
ATOM 717 C CA . GLN A 1 93 ? -0.639 0.341 11.906 1.00 93.88 93 GLN A CA 1
ATOM 718 C C . GLN A 1 93 ? 0.247 -0.603 11.089 1.00 93.88 93 GLN A C 1
ATOM 720 O O . GLN A 1 93 ? 1.002 -0.143 10.230 1.00 93.88 93 GLN A O 1
ATOM 725 N N . LYS A 1 94 ? 0.114 -1.920 11.290 1.00 95.75 94 LYS A N 1
ATOM 726 C CA . LYS A 1 94 ? 0.822 -2.927 10.491 1.00 95.75 94 LYS A CA 1
ATOM 727 C C . LYS A 1 94 ? 0.488 -2.792 9.005 1.00 95.75 94 LYS A C 1
ATOM 729 O O . LYS A 1 94 ? 1.394 -2.682 8.184 1.00 95.75 94 LYS A O 1
ATOM 734 N N . LEU A 1 95 ? -0.800 -2.720 8.662 1.00 95.81 95 LEU A N 1
ATOM 735 C CA . LEU A 1 95 ? -1.243 -2.538 7.276 1.00 95.81 95 LEU A CA 1
ATOM 736 C C . LEU A 1 95 ? -0.769 -1.204 6.685 1.00 95.81 95 LEU A C 1
ATOM 738 O O . LEU A 1 95 ? -0.429 -1.153 5.508 1.00 95.81 95 LEU A O 1
ATOM 742 N N . ALA A 1 96 ? -0.712 -0.129 7.476 1.00 94.62 96 ALA A N 1
ATOM 743 C CA . ALA A 1 96 ? -0.156 1.146 7.027 1.00 94.62 96 ALA A CA 1
ATOM 744 C C . ALA A 1 96 ? 1.345 1.039 6.707 1.00 94.62 96 ALA A C 1
ATOM 746 O O . ALA A 1 96 ? 1.785 1.570 5.687 1.00 94.62 96 ALA A O 1
ATOM 747 N N . GLY A 1 97 ? 2.111 0.316 7.531 1.00 96.75 97 GLY A N 1
ATOM 748 C CA . GLY A 1 97 ? 3.519 0.012 7.266 1.00 96.75 97 GLY A CA 1
ATOM 749 C C . GLY A 1 97 ? 3.709 -0.796 5.981 1.00 96.75 97 GLY A C 1
ATOM 750 O O . GLY A 1 97 ? 4.487 -0.398 5.119 1.00 96.75 97 GLY A O 1
ATOM 751 N N . GLU A 1 98 ? 2.935 -1.871 5.805 1.00 96.88 98 GLU A N 1
ATOM 752 C CA . GLU A 1 98 ? 2.987 -2.712 4.599 1.00 96.88 98 GLU A CA 1
ATOM 753 C C . GLU A 1 98 ? 2.594 -1.945 3.326 1.00 96.88 98 GLU A C 1
ATOM 755 O O . GLU A 1 98 ? 3.204 -2.138 2.272 1.00 96.88 98 GLU A O 1
ATOM 760 N N . ILE A 1 99 ? 1.590 -1.061 3.406 1.00 96.75 99 ILE A N 1
ATOM 761 C CA . ILE A 1 99 ? 1.204 -0.181 2.293 1.00 96.75 99 ILE A CA 1
ATOM 762 C C . ILE A 1 99 ? 2.359 0.754 1.944 1.00 96.75 99 ILE A C 1
ATOM 764 O O . ILE A 1 99 ? 2.718 0.841 0.773 1.00 96.75 99 ILE A O 1
ATOM 768 N N . ARG A 1 100 ? 2.964 1.409 2.940 1.00 97.38 100 ARG A N 1
ATOM 769 C CA . ARG A 1 100 ? 4.080 2.337 2.720 1.00 97.38 100 ARG A CA 1
ATOM 770 C C . ARG A 1 100 ? 5.281 1.638 2.085 1.00 97.38 100 ARG A C 1
ATOM 772 O O . ARG A 1 100 ? 5.836 2.145 1.117 1.00 97.38 100 ARG A O 1
ATOM 779 N N . GLU A 1 101 ? 5.649 0.463 2.588 1.00 97.31 101 GLU A N 1
ATOM 780 C CA . GLU A 1 101 ? 6.752 -0.330 2.035 1.00 97.31 101 GLU A CA 1
ATOM 781 C C . GLU A 1 101 ? 6.469 -0.755 0.583 1.00 97.31 101 GLU A C 1
ATOM 783 O O . GLU A 1 101 ? 7.340 -0.679 -0.286 1.00 97.31 101 GLU A O 1
ATOM 788 N N . ALA A 1 102 ? 5.238 -1.182 0.291 1.00 96.19 102 ALA A N 1
ATOM 789 C CA . ALA A 1 102 ? 4.843 -1.551 -1.064 1.00 96.19 102 ALA A CA 1
ATOM 790 C C . ALA A 1 102 ? 4.783 -0.336 -2.011 1.00 96.19 102 ALA A C 1
ATOM 792 O O . ALA A 1 102 ? 5.145 -0.468 -3.180 1.00 96.19 102 ALA A O 1
ATOM 793 N N . GLU A 1 103 ? 4.373 0.841 -1.528 1.00 96.81 103 GLU A N 1
ATOM 794 C CA . GLU A 1 103 ? 4.398 2.103 -2.282 1.00 96.81 103 GLU A CA 1
ATOM 795 C C . GLU A 1 103 ? 5.827 2.547 -2.606 1.00 96.81 103 GLU A C 1
ATOM 797 O O . GLU A 1 103 ? 6.106 2.937 -3.740 1.00 96.81 103 GLU A O 1
ATOM 802 N N . GLU A 1 104 ? 6.746 2.432 -1.649 1.00 97.44 104 GLU A N 1
ATOM 803 C CA . GLU A 1 104 ? 8.162 2.739 -1.853 1.00 97.44 104 GLU A CA 1
ATOM 804 C C . GLU A 1 104 ? 8.790 1.806 -2.896 1.00 97.44 104 GLU A C 1
ATOM 806 O O . GLU A 1 104 ? 9.413 2.265 -3.858 1.00 97.44 104 GLU A O 1
ATOM 811 N N . LYS A 1 105 ? 8.542 0.495 -2.777 1.00 96.50 105 LYS A N 1
ATOM 812 C CA . LYS A 1 105 ? 8.971 -0.500 -3.772 1.00 96.50 105 LYS A CA 1
ATOM 813 C C . LYS A 1 105 ? 8.411 -0.197 -5.160 1.00 96.50 105 LYS A C 1
ATOM 815 O O . LYS A 1 105 ? 9.155 -0.235 -6.140 1.00 96.50 105 LYS A O 1
ATOM 820 N N . LEU A 1 106 ? 7.125 0.145 -5.249 1.00 96.38 106 LEU A N 1
ATOM 821 C CA . LEU A 1 106 ? 6.483 0.519 -6.508 1.00 96.38 106 LEU A CA 1
ATOM 822 C C . LEU A 1 106 ? 7.144 1.757 -7.126 1.00 96.38 106 LEU A C 1
ATOM 824 O O . LEU A 1 106 ? 7.398 1.782 -8.331 1.00 96.38 106 LEU A O 1
ATOM 828 N N . ASN A 1 107 ? 7.435 2.775 -6.317 1.00 96.00 107 ASN A N 1
ATOM 829 C CA . ASN A 1 107 ? 8.086 3.991 -6.788 1.00 96.00 107 ASN A CA 1
ATOM 830 C C . ASN A 1 107 ? 9.493 3.699 -7.333 1.00 96.00 107 ASN A C 1
ATOM 832 O O . ASN A 1 107 ? 9.820 4.122 -8.442 1.00 96.00 107 ASN A O 1
ATOM 836 N N . ASN A 1 108 ? 10.278 2.896 -6.612 1.00 96.12 108 ASN A N 1
ATOM 837 C CA . ASN A 1 108 ? 11.613 2.476 -7.043 1.00 96.12 108 ASN A CA 1
ATOM 838 C C . ASN A 1 108 ? 11.569 1.695 -8.367 1.00 96.12 108 ASN A C 1
ATOM 840 O O . ASN A 1 108 ? 12.361 1.955 -9.276 1.00 96.12 108 ASN A O 1
ATOM 844 N N . LEU A 1 109 ? 10.612 0.775 -8.523 1.00 94.44 109 LEU A N 1
ATOM 845 C CA . LEU A 1 109 ? 10.436 0.027 -9.771 1.00 94.44 109 LEU A CA 1
ATOM 846 C C . LEU A 1 109 ? 9.996 0.920 -10.929 1.00 94.44 109 LEU A C 1
ATOM 848 O O . LEU A 1 109 ? 10.517 0.774 -12.033 1.00 94.44 109 LEU A O 1
ATOM 852 N N . ARG A 1 110 ? 9.093 1.878 -10.695 1.00 94.19 110 ARG A N 1
ATOM 853 C CA . ARG A 1 110 ? 8.673 2.851 -11.718 1.00 94.19 110 ARG A CA 1
ATOM 854 C C . ARG A 1 110 ? 9.835 3.726 -12.178 1.00 94.19 110 ARG A C 1
ATOM 856 O O . ARG A 1 110 ? 10.003 3.924 -13.380 1.00 94.19 110 ARG A O 1
ATOM 863 N N . GLN A 1 111 ? 10.666 4.198 -11.250 1.00 94.00 111 GLN A N 1
ATOM 864 C CA . GLN A 1 111 ? 11.882 4.943 -11.579 1.00 94.00 111 GLN A CA 1
ATOM 865 C C . GLN A 1 111 ? 12.850 4.091 -12.405 1.00 94.00 111 GLN A C 1
ATOM 867 O O . GLN A 1 111 ? 13.336 4.542 -13.443 1.00 94.00 111 GLN A O 1
ATOM 872 N N . ARG A 1 112 ? 13.068 2.831 -12.007 1.00 92.12 112 ARG A N 1
ATOM 873 C CA . ARG A 1 112 ? 13.915 1.894 -12.755 1.00 92.12 112 ARG A CA 1
ATOM 874 C C . ARG A 1 112 ? 13.365 1.617 -14.154 1.00 92.12 112 ARG A C 1
ATOM 876 O O . ARG A 1 112 ? 14.122 1.667 -15.118 1.00 92.12 112 ARG A O 1
ATOM 883 N N . ALA A 1 113 ? 12.065 1.370 -14.289 1.00 90.31 113 ALA A N 1
ATOM 884 C CA . ALA A 1 113 ? 11.416 1.153 -15.580 1.00 90.31 113 ALA A CA 1
ATOM 885 C C . ALA A 1 113 ? 11.553 2.383 -16.491 1.00 90.31 113 ALA A C 1
ATOM 887 O O . ALA A 1 113 ? 11.867 2.244 -17.672 1.00 90.31 113 ALA A O 1
ATOM 888 N N . MET A 1 114 ? 11.399 3.591 -15.939 1.00 89.44 114 MET A N 1
ATOM 889 C CA . MET A 1 114 ? 11.610 4.837 -16.675 1.00 89.44 114 MET A CA 1
ATOM 890 C C . MET A 1 114 ? 13.058 4.968 -17.163 1.00 89.44 114 MET A C 1
ATOM 892 O O . MET A 1 114 ? 13.273 5.237 -18.343 1.00 89.44 114 MET A O 1
ATOM 896 N N . GLN A 1 115 ? 14.050 4.720 -16.303 1.00 89.12 115 GLN A N 1
ATOM 897 C CA . GLN A 1 115 ? 15.469 4.741 -16.684 1.00 89.12 115 GLN A CA 1
ATOM 898 C C . GLN A 1 115 ? 15.785 3.727 -17.790 1.00 89.12 115 GLN A C 1
ATOM 900 O O . GLN A 1 115 ? 16.471 4.062 -18.754 1.00 89.12 115 GLN A O 1
ATOM 905 N N . GLN A 1 116 ? 15.249 2.507 -17.686 1.00 87.00 1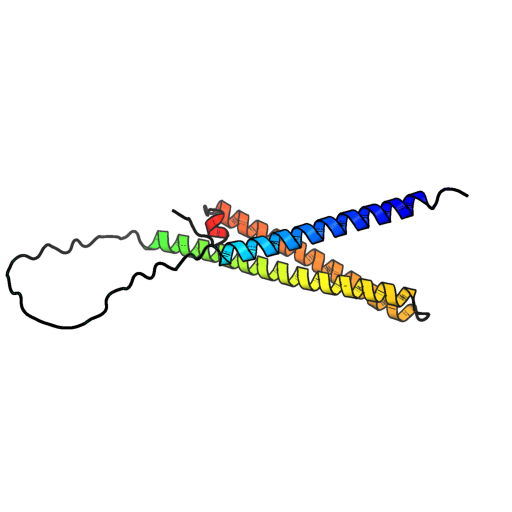16 GLN A N 1
ATOM 906 C CA . GLN A 1 116 ? 15.440 1.477 -18.708 1.00 87.00 116 GLN A CA 1
ATOM 907 C C . GLN A 1 116 ? 14.803 1.878 -20.041 1.00 87.00 116 GLN A C 1
ATOM 909 O O . GLN A 1 116 ? 15.447 1.750 -21.078 1.00 87.00 116 GLN A O 1
ATOM 914 N N . ARG A 1 117 ? 13.589 2.444 -20.030 1.00 85.19 117 ARG A N 1
ATOM 915 C CA . ARG A 1 117 ? 12.933 2.957 -21.246 1.00 85.19 117 ARG A CA 1
ATOM 916 C C . ARG A 1 117 ? 13.770 4.038 -21.939 1.00 85.19 117 ARG A C 1
ATOM 918 O O . ARG A 1 117 ? 13.956 3.965 -23.152 1.00 85.19 117 ARG A O 1
ATOM 925 N N . TRP A 1 118 ? 14.330 4.990 -21.189 1.00 82.69 118 TRP A N 1
ATOM 926 C CA . TRP A 1 118 ? 15.236 6.000 -21.753 1.00 82.69 118 TRP A CA 1
ATOM 927 C C . TRP A 1 118 ? 16.531 5.387 -22.303 1.00 82.69 118 TRP A C 1
ATOM 929 O O . TRP A 1 118 ? 16.990 5.787 -23.372 1.00 82.69 118 TRP A O 1
ATOM 939 N N . ALA A 1 119 ? 17.089 4.378 -21.628 1.00 82.00 119 ALA A N 1
ATOM 940 C CA . ALA A 1 119 ? 18.280 3.670 -22.095 1.00 82.00 119 ALA A CA 1
ATOM 941 C C . ALA A 1 119 ? 18.036 2.864 -23.385 1.00 82.00 119 ALA A C 1
ATOM 943 O O . ALA A 1 119 ? 18.928 2.786 -24.230 1.00 82.00 119 ALA A O 1
ATOM 944 N N . VAL A 1 120 ? 16.839 2.290 -23.572 1.00 76.75 120 VAL A N 1
ATOM 945 C CA . VAL A 1 120 ? 16.461 1.592 -24.818 1.00 76.75 120 VAL A CA 1
ATOM 946 C C . VAL A 1 120 ? 16.403 2.569 -25.990 1.00 76.75 120 VAL A C 1
ATOM 948 O O . VAL A 1 120 ? 16.923 2.263 -27.057 1.00 76.75 120 VAL A O 1
ATOM 951 N N . LEU A 1 121 ? 15.826 3.758 -25.791 1.00 73.12 121 LEU A N 1
ATOM 952 C CA . LEU A 1 121 ? 15.692 4.773 -26.844 1.00 73.12 121 LEU A CA 1
ATOM 953 C C . LEU A 1 121 ? 17.046 5.327 -27.322 1.00 73.12 121 LEU A C 1
ATOM 955 O O . LEU A 1 121 ? 17.172 5.713 -28.481 1.00 73.12 121 LEU A O 1
ATOM 959 N N . GLY A 1 122 ? 18.058 5.353 -26.450 1.00 69.94 122 GLY A N 1
ATOM 960 C CA . GLY A 1 122 ? 19.413 5.807 -26.783 1.00 69.94 122 GLY A CA 1
ATOM 961 C C . GLY A 1 122 ? 20.363 4.714 -27.293 1.00 69.94 122 GLY A C 1
ATOM 962 O O . GLY A 1 122 ? 21.472 5.032 -27.719 1.00 69.94 122 GLY A O 1
ATOM 963 N N . SER A 1 123 ? 19.973 3.435 -27.248 1.00 64.75 123 SER A N 1
ATOM 964 C CA . SER A 1 123 ? 20.861 2.298 -27.526 1.00 64.75 123 SER A CA 1
ATOM 965 C C . SER A 1 123 ? 20.451 1.526 -28.781 1.00 64.75 123 SER A C 1
ATOM 967 O O . SER A 1 123 ? 19.291 1.183 -28.979 1.00 64.75 123 SER A O 1
ATOM 969 N N . ARG A 1 124 ? 21.432 1.159 -29.616 1.00 63.81 124 ARG A N 1
ATOM 970 C CA . ARG A 1 124 ? 21.220 0.350 -30.835 1.00 63.81 124 ARG A CA 1
ATOM 971 C C . ARG A 1 124 ? 20.902 -1.128 -30.551 1.00 63.81 124 ARG A C 1
ATOM 973 O O . ARG A 1 124 ? 20.559 -1.858 -31.476 1.00 63.81 124 ARG A O 1
ATOM 980 N N . LYS A 1 125 ? 21.038 -1.590 -29.299 1.00 61.91 125 LYS A N 1
ATOM 981 C CA . LYS A 1 125 ? 20.726 -2.969 -28.879 1.00 61.91 125 LYS A CA 1
ATOM 982 C C . LYS A 1 125 ? 19.336 -3.013 -28.243 1.00 61.91 125 LYS A C 1
ATOM 984 O O . LYS A 1 125 ? 19.188 -2.753 -27.054 1.00 61.91 125 LYS A O 1
ATOM 989 N N . VAL A 1 126 ? 18.330 -3.333 -29.055 1.00 62.78 126 VAL A N 1
ATOM 990 C CA . VAL A 1 126 ? 16.913 -3.235 -28.668 1.00 62.78 126 VAL A CA 1
ATOM 991 C C . VAL A 1 126 ? 16.385 -4.518 -28.011 1.00 62.78 126 VAL A C 1
ATOM 993 O O . VAL A 1 126 ? 15.667 -4.418 -27.023 1.00 62.78 126 VAL A O 1
ATOM 996 N N . SER A 1 127 ? 16.769 -5.715 -28.479 1.00 65.56 127 SER A N 1
ATOM 997 C CA . SER A 1 127 ? 16.064 -6.951 -28.083 1.00 65.56 127 SER A CA 1
ATOM 998 C C . SER A 1 127 ? 16.254 -7.371 -26.621 1.00 65.56 127 SER A C 1
ATOM 1000 O O . SER A 1 127 ? 15.308 -7.829 -25.997 1.00 65.56 127 SER A O 1
ATOM 1002 N N . GLY A 1 128 ? 17.445 -7.188 -26.040 1.00 66.06 128 GLY A N 1
ATOM 1003 C CA . GLY A 1 128 ? 17.691 -7.570 -24.642 1.00 66.06 128 GLY A CA 1
ATOM 1004 C C . GLY A 1 128 ? 17.082 -6.599 -23.625 1.00 66.06 128 GLY A C 1
ATOM 1005 O O . GLY A 1 128 ? 16.765 -6.990 -22.506 1.00 66.06 128 GLY A O 1
ATOM 1006 N N . ASN A 1 129 ? 16.891 -5.333 -24.008 1.00 71.44 129 ASN A N 1
ATOM 1007 C CA . ASN A 1 129 ? 16.357 -4.321 -23.100 1.00 71.44 129 ASN A CA 1
ATOM 1008 C C . ASN A 1 129 ? 14.821 -4.304 -23.068 1.00 71.44 129 ASN A C 1
ATOM 1010 O O . ASN A 1 129 ? 14.248 -3.912 -22.051 1.00 71.44 129 ASN A O 1
ATOM 1014 N N . THR A 1 130 ? 14.144 -4.745 -24.133 1.00 77.94 130 THR A N 1
ATOM 1015 C CA . THR A 1 130 ? 12.677 -4.850 -24.152 1.00 77.94 130 THR A CA 1
ATOM 1016 C C . THR A 1 130 ? 12.166 -5.884 -23.150 1.00 77.94 130 THR A C 1
ATOM 1018 O O . THR A 1 130 ? 11.245 -5.571 -22.400 1.00 77.94 130 THR A O 1
ATOM 1021 N N . ASP A 1 131 ? 12.821 -7.044 -23.037 1.00 83.62 131 ASP A N 1
ATOM 1022 C CA . ASP A 1 131 ? 12.417 -8.113 -22.106 1.00 83.62 131 ASP A CA 1
ATOM 1023 C C . ASP A 1 131 ? 12.543 -7.684 -20.631 1.00 83.62 131 ASP A C 1
ATOM 1025 O O . ASP A 1 131 ? 11.735 -8.049 -19.768 1.00 83.62 131 ASP A O 1
ATOM 1029 N N . VAL A 1 132 ? 13.550 -6.858 -20.327 1.00 85.94 132 VAL A N 1
ATOM 1030 C CA . VAL A 1 132 ? 13.745 -6.281 -18.988 1.00 85.94 132 VAL A CA 1
ATOM 1031 C C . VAL A 1 132 ? 12.632 -5.286 -18.661 1.00 85.94 132 VAL A C 1
ATOM 1033 O O . VAL A 1 132 ? 12.106 -5.301 -17.546 1.00 85.94 132 VAL A O 1
ATOM 1036 N N . VAL A 1 133 ? 12.243 -4.443 -19.621 1.00 86.81 133 VAL A N 1
ATOM 1037 C CA . VAL A 1 133 ? 11.150 -3.476 -19.449 1.00 86.81 133 VAL A CA 1
ATOM 1038 C C . VAL A 1 133 ? 9.816 -4.195 -19.242 1.00 86.81 133 VAL A C 1
ATOM 1040 O O . VAL A 1 133 ? 9.109 -3.871 -18.289 1.00 86.81 133 VAL A O 1
ATOM 1043 N N . THR A 1 134 ? 9.507 -5.222 -20.038 1.00 89.50 134 THR A N 1
ATOM 1044 C CA . THR A 1 134 ? 8.264 -5.997 -19.875 1.00 89.50 134 THR A CA 1
ATOM 1045 C C . THR A 1 134 ? 8.200 -6.707 -18.525 1.00 89.50 134 THR A C 1
ATOM 1047 O O . THR A 1 134 ? 7.144 -6.746 -17.893 1.00 89.50 134 THR A O 1
ATOM 1050 N N . ARG A 1 135 ? 9.333 -7.228 -18.028 1.00 91.62 135 ARG A N 1
ATOM 1051 C CA . ARG A 1 135 ? 9.397 -7.849 -16.697 1.00 91.62 135 ARG A CA 1
ATOM 1052 C C . ARG A 1 135 ? 9.145 -6.834 -15.579 1.00 91.62 135 ARG A C 1
ATOM 1054 O O . ARG A 1 135 ? 8.385 -7.130 -14.660 1.00 91.62 135 ARG A O 1
ATOM 1061 N N . LEU A 1 136 ? 9.750 -5.646 -15.664 1.00 92.38 136 LEU A N 1
ATOM 1062 C CA . LEU A 1 136 ? 9.527 -4.571 -14.690 1.00 92.38 136 LEU A CA 1
ATOM 1063 C C . LEU A 1 136 ? 8.068 -4.099 -14.695 1.00 92.38 136 LEU A C 1
ATOM 1065 O O . LEU A 1 136 ? 7.498 -3.856 -13.636 1.00 92.38 136 LEU A O 1
ATOM 1069 N N . GLU A 1 137 ? 7.443 -4.001 -15.867 1.00 93.31 137 GLU A N 1
ATOM 1070 C CA . GLU A 1 137 ? 6.028 -3.633 -15.995 1.00 93.31 137 GLU A CA 1
ATOM 1071 C C . GLU A 1 137 ? 5.089 -4.680 -15.383 1.00 93.31 137 GLU A C 1
ATOM 1073 O O . GLU A 1 137 ? 4.125 -4.317 -14.702 1.00 93.31 137 GLU A O 1
ATOM 1078 N N . ALA A 1 138 ? 5.389 -5.970 -15.559 1.00 94.88 138 ALA A N 1
ATOM 1079 C CA . ALA A 1 138 ? 4.644 -7.045 -14.910 1.00 94.88 138 ALA A CA 1
ATOM 1080 C C . ALA A 1 138 ? 4.750 -6.957 -13.376 1.00 94.88 138 ALA A C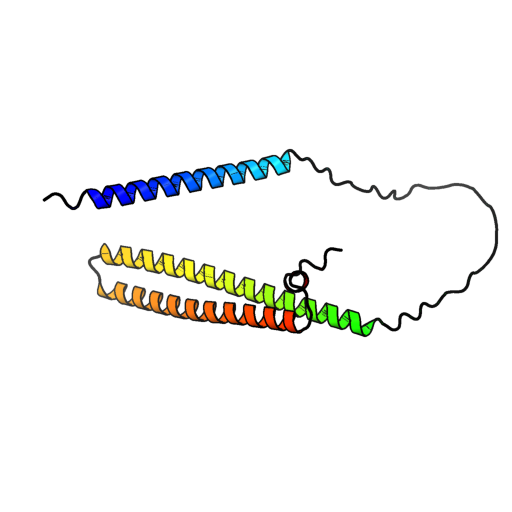 1
ATOM 1082 O O . ALA A 1 138 ? 3.729 -7.002 -12.687 1.00 94.88 138 ALA A O 1
ATOM 1083 N N . GLU A 1 139 ? 5.957 -6.744 -12.844 1.00 94.62 139 GLU A N 1
ATOM 1084 C CA . GLU A 1 139 ? 6.198 -6.600 -11.401 1.00 94.62 139 GLU A CA 1
ATOM 1085 C C . GLU A 1 139 ? 5.484 -5.367 -10.813 1.00 94.62 139 GLU A C 1
ATOM 1087 O O . GLU A 1 139 ? 4.861 -5.445 -9.749 1.00 94.62 139 GLU A O 1
ATOM 1092 N N . ILE A 1 140 ? 5.491 -4.242 -11.539 1.00 96.06 140 ILE A N 1
ATOM 1093 C CA . ILE A 1 140 ? 4.722 -3.036 -11.191 1.00 96.06 140 ILE A CA 1
ATOM 1094 C C . ILE A 1 140 ? 3.225 -3.366 -11.111 1.00 96.06 140 ILE A C 1
ATOM 1096 O O . ILE A 1 140 ? 2.579 -3.033 -10.115 1.00 96.06 140 ILE A O 1
ATOM 1100 N N . SER A 1 141 ? 2.672 -4.061 -12.112 1.00 96.69 141 SER A N 1
ATOM 1101 C CA . SER A 1 141 ? 1.251 -4.436 -12.130 1.00 96.69 141 SER A CA 1
ATOM 1102 C C . SER A 1 141 ? 0.870 -5.352 -10.960 1.00 96.69 141 SER A C 1
ATOM 1104 O O . SER A 1 141 ? -0.195 -5.196 -10.351 1.00 96.69 141 SER A O 1
ATOM 1106 N N . GLU A 1 142 ? 1.730 -6.307 -10.607 1.00 96.31 142 GLU A N 1
ATOM 1107 C CA . GLU A 1 142 ? 1.505 -7.188 -9.459 1.00 96.31 142 GLU A CA 1
ATOM 1108 C C . GLU A 1 142 ? 1.515 -6.426 -8.131 1.00 96.31 142 GLU A C 1
ATOM 1110 O O . GLU A 1 142 ? 0.618 -6.621 -7.298 1.00 96.31 142 GLU A O 1
ATOM 1115 N N . LEU A 1 143 ? 2.469 -5.511 -7.942 1.00 96.25 143 LEU A N 1
ATOM 1116 C CA . LEU A 1 143 ? 2.522 -4.671 -6.746 1.00 96.25 143 LEU A CA 1
ATOM 1117 C C . LEU A 1 143 ? 1.328 -3.721 -6.644 1.00 96.25 143 LEU A C 1
ATOM 1119 O O . LEU A 1 143 ? 0.796 -3.539 -5.548 1.00 96.25 143 LEU A O 1
ATOM 1123 N N . GLU A 1 144 ? 0.837 -3.175 -7.754 1.00 96.62 144 GLU A N 1
ATOM 1124 C CA . GLU A 1 144 ? -0.386 -2.362 -7.769 1.00 96.62 144 GLU A CA 1
ATOM 1125 C C . GLU A 1 144 ? -1.613 -3.169 -7.330 1.00 96.62 144 GLU A C 1
ATOM 1127 O O . GLU A 1 144 ? -2.413 -2.706 -6.505 1.00 96.62 144 GLU A O 1
ATOM 1132 N N . LYS A 1 145 ? -1.745 -4.413 -7.813 1.00 97.69 145 LYS A N 1
ATOM 1133 C CA . LYS A 1 145 ? -2.801 -5.332 -7.360 1.00 97.69 145 LYS A CA 1
ATOM 1134 C C . LYS A 1 145 ? -2.668 -5.627 -5.866 1.00 97.69 145 LYS A C 1
ATOM 1136 O O . LYS A 1 145 ? -3.680 -5.631 -5.158 1.00 97.69 145 LYS A O 1
ATOM 1141 N N . LYS A 1 146 ? -1.446 -5.848 -5.369 1.00 96.12 146 LYS A N 1
ATOM 1142 C CA . LYS A 1 146 ? -1.181 -6.063 -3.937 1.00 96.12 146 LYS A CA 1
ATOM 1143 C C . LYS A 1 146 ? -1.563 -4.835 -3.108 1.00 96.12 146 LYS A C 1
ATOM 1145 O O . LYS A 1 146 ? -2.283 -4.982 -2.124 1.00 96.12 146 LYS A O 1
ATOM 1150 N N . LEU A 1 147 ? -1.171 -3.635 -3.529 1.00 97.19 147 LEU A N 1
ATOM 1151 C CA . LEU A 1 147 ? -1.525 -2.381 -2.858 1.00 97.19 147 LEU A CA 1
ATOM 1152 C C . LEU A 1 147 ? -3.033 -2.168 -2.792 1.00 97.19 147 LEU A C 1
ATOM 1154 O O . LEU A 1 147 ? -3.561 -1.800 -1.741 1.00 97.19 147 LEU A O 1
ATOM 1158 N N . LYS A 1 148 ? -3.751 -2.455 -3.882 1.00 97.19 148 LYS A N 1
ATOM 1159 C CA . LYS A 1 148 ? -5.216 -2.397 -3.888 1.00 97.19 148 LYS A CA 1
ATOM 1160 C C . LYS A 1 148 ? -5.813 -3.339 -2.837 1.00 97.19 148 LYS A C 1
ATOM 1162 O O . LYS A 1 148 ? -6.694 -2.920 -2.087 1.00 97.19 148 LYS A O 1
ATOM 1167 N N . LYS A 1 149 ? -5.309 -4.574 -2.741 1.00 97.44 149 LYS A N 1
ATOM 1168 C CA . LYS A 1 149 ? -5.746 -5.548 -1.725 1.00 97.44 149 LYS A CA 1
ATOM 1169 C C . LYS A 1 149 ? -5.442 -5.071 -0.302 1.00 97.44 149 LYS A C 1
ATOM 1171 O O . LYS A 1 149 ? -6.338 -5.117 0.535 1.00 97.44 149 LYS A O 1
ATOM 1176 N N . LEU A 1 150 ? -4.237 -4.563 -0.038 1.00 97.12 150 LEU A N 1
ATOM 1177 C CA . LEU A 1 150 ? -3.850 -4.048 1.283 1.00 97.12 150 LEU A CA 1
ATOM 1178 C C . LEU A 1 150 ? -4.717 -2.856 1.711 1.00 97.12 150 LEU A C 1
ATOM 1180 O O . LEU A 1 150 ? -5.201 -2.811 2.840 1.00 97.12 150 LEU A O 1
ATOM 1184 N N . ARG A 1 151 ? -4.994 -1.918 0.797 1.00 96.75 151 ARG A N 1
ATOM 1185 C CA . ARG A 1 151 ? -5.888 -0.776 1.062 1.00 96.75 151 ARG A CA 1
ATOM 1186 C C . ARG A 1 151 ? -7.318 -1.227 1.365 1.00 96.75 151 ARG A C 1
ATOM 1188 O O . ARG A 1 151 ? -7.930 -0.717 2.300 1.00 96.75 151 ARG A O 1
ATOM 1195 N N . GLN A 1 152 ? -7.831 -2.213 0.627 1.00 97.62 152 GLN A N 1
ATOM 1196 C CA . GLN A 1 152 ? -9.135 -2.820 0.913 1.00 97.62 152 GLN A CA 1
ATOM 1197 C C . GLN A 1 152 ? -9.153 -3.537 2.267 1.00 97.62 152 GLN A C 1
ATOM 1199 O O . GLN A 1 152 ? -10.125 -3.417 3.003 1.00 97.62 152 GLN A O 1
ATOM 1204 N N . GLN A 1 153 ? -8.093 -4.269 2.616 1.00 96.25 153 GLN A N 1
ATOM 1205 C CA . GLN A 1 153 ? -7.970 -4.914 3.925 1.00 96.25 153 GLN A CA 1
ATOM 1206 C C . GLN A 1 153 ? -7.939 -3.884 5.053 1.00 96.25 153 GLN A C 1
ATOM 1208 O O . GLN A 1 153 ? -8.677 -4.037 6.022 1.00 96.25 153 GLN A O 1
ATOM 1213 N N . ARG A 1 154 ? -7.171 -2.798 4.903 1.00 95.56 154 ARG A N 1
ATOM 1214 C CA . ARG A 1 154 ? -7.139 -1.696 5.873 1.00 95.56 154 ARG A CA 1
ATOM 1215 C C . ARG A 1 154 ? -8.528 -1.095 6.082 1.00 95.56 154 ARG A C 1
ATOM 1217 O O . ARG A 1 154 ? -8.928 -0.903 7.224 1.00 95.56 154 ARG A O 1
ATOM 1224 N N . LEU A 1 155 ? -9.273 -0.857 5.000 1.00 95.38 155 LEU A N 1
ATOM 1225 C CA . LEU A 1 155 ? -10.651 -0.370 5.088 1.00 95.38 155 LEU A CA 1
ATOM 1226 C C . LEU A 1 155 ? -11.555 -1.365 5.830 1.00 95.38 155 LEU A C 1
ATOM 1228 O O . LEU A 1 155 ? -12.271 -0.966 6.739 1.00 95.38 155 LEU A O 1
ATOM 1232 N N . LYS A 1 156 ? -11.470 -2.662 5.510 1.00 96.00 156 LYS A N 1
ATOM 1233 C CA . LYS A 1 156 ? -12.252 -3.708 6.190 1.00 96.00 156 LYS A CA 1
ATOM 1234 C C . LYS A 1 156 ? -11.963 -3.777 7.689 1.00 96.00 156 LYS A C 1
ATOM 1236 O O . LYS A 1 156 ? -12.899 -3.900 8.469 1.00 96.00 156 LYS A O 1
ATOM 1241 N N . VAL A 1 157 ? -10.693 -3.695 8.094 1.00 94.12 157 VAL A N 1
ATOM 1242 C CA . VAL A 1 157 ? -10.304 -3.692 9.516 1.00 94.12 157 VAL A CA 1
ATOM 1243 C C . VAL A 1 157 ? -10.831 -2.438 10.211 1.00 94.12 157 VAL A C 1
ATOM 1245 O O . VAL A 1 157 ? -11.380 -2.530 11.306 1.00 94.12 157 VAL A O 1
ATOM 1248 N N . TYR A 1 158 ? -10.730 -1.279 9.559 1.00 93.38 158 TYR A N 1
ATOM 1249 C CA . TYR A 1 158 ? -11.253 -0.024 10.093 1.00 93.38 158 TYR A CA 1
ATOM 1250 C C . TYR A 1 158 ? -12.778 -0.065 10.268 1.00 93.38 158 TYR A C 1
ATOM 1252 O O . TYR A 1 158 ? -13.297 0.288 11.325 1.00 93.38 158 TYR A O 1
ATOM 1260 N N . GLU A 1 159 ? -13.505 -0.552 9.262 1.00 94.50 159 GLU A N 1
ATOM 1261 C CA . GLU A 1 159 ? -14.958 -0.727 9.329 1.00 94.50 159 GLU A CA 1
ATOM 1262 C C . GLU A 1 159 ? -15.372 -1.763 10.374 1.00 94.50 159 GLU A C 1
ATOM 1264 O O . GLU A 1 159 ? -16.371 -1.561 11.060 1.00 94.50 159 GLU A O 1
ATOM 1269 N N . ALA A 1 160 ? -14.622 -2.859 10.521 1.00 92.19 160 ALA A N 1
ATOM 1270 C CA . ALA A 1 160 ? -14.869 -3.858 11.556 1.00 92.19 160 ALA A CA 1
ATOM 1271 C C . ALA A 1 160 ? -14.689 -3.266 12.960 1.00 92.19 160 ALA A C 1
ATOM 1273 O O . ALA A 1 160 ? -15.560 -3.452 13.809 1.00 92.19 160 ALA A O 1
ATOM 1274 N N . GLY A 1 161 ? -13.624 -2.490 13.181 1.00 91.75 161 GLY A N 1
ATOM 1275 C CA . GLY A 1 161 ? -13.419 -1.748 14.424 1.00 91.75 161 GLY A CA 1
ATOM 1276 C C . GLY A 1 161 ? -14.569 -0.777 14.704 1.00 91.75 161 GLY A C 1
ATOM 1277 O O . GLY A 1 161 ? -15.167 -0.810 15.775 1.00 91.75 161 GLY A O 1
ATOM 1278 N N . ARG A 1 162 ? -14.979 0.003 13.698 1.00 92.88 162 ARG A N 1
ATOM 1279 C CA . ARG A 1 162 ? -16.130 0.913 13.810 1.00 92.88 162 ARG A CA 1
ATOM 1280 C C . ARG A 1 162 ? -17.447 0.203 14.125 1.00 92.88 162 ARG A C 1
ATOM 1282 O O . ARG A 1 162 ? -18.227 0.703 14.927 1.00 92.88 162 ARG A O 1
ATOM 1289 N N . LYS A 1 163 ? -17.717 -0.941 13.489 1.00 92.94 163 LYS A N 1
ATOM 1290 C CA . LYS A 1 163 ? -18.912 -1.766 13.752 1.00 92.94 163 LYS A CA 1
ATOM 1291 C C . LYS A 1 163 ? -18.887 -2.401 15.140 1.00 92.94 163 LYS A C 1
ATOM 1293 O O . LYS A 1 163 ? -19.946 -2.699 15.673 1.00 92.94 163 LYS A O 1
ATOM 1298 N N . SER A 1 164 ? -17.698 -2.575 15.710 1.00 88.44 164 SER A N 1
ATOM 1299 C CA . SER A 1 164 ? -17.500 -3.090 17.067 1.00 88.44 164 SER A CA 1
ATOM 1300 C C . SER A 1 164 ? -17.627 -2.002 18.143 1.00 88.44 164 SER A C 1
ATOM 1302 O O . SER A 1 164 ? -17.414 -2.294 19.309 1.00 88.44 164 SER A O 1
ATOM 1304 N N . GLY A 1 165 ? -17.965 -0.759 17.771 1.00 88.69 165 GLY A N 1
ATOM 1305 C CA . GLY A 1 165 ? -18.206 0.340 18.712 1.00 88.69 165 GLY A CA 1
ATOM 1306 C C . GLY A 1 165 ? -17.007 1.258 18.966 1.00 88.69 165 GLY A C 1
ATOM 1307 O O . GLY A 1 165 ? -17.171 2.272 19.637 1.00 88.69 165 GLY A O 1
ATOM 1308 N N . TYR A 1 166 ? -15.835 0.968 18.392 1.00 87.69 166 TYR A N 1
ATOM 1309 C CA . TYR A 1 166 ? -14.642 1.796 18.589 1.00 87.69 166 TYR A CA 1
ATOM 1310 C C . TYR A 1 166 ? -14.718 3.124 17.839 1.00 87.69 166 TYR A C 1
ATOM 1312 O O . TYR A 1 166 ? -15.122 3.196 16.666 1.00 87.69 166 TYR A O 1
ATOM 1320 N N . LEU A 1 167 ? -14.244 4.178 18.498 1.00 86.56 167 LEU A N 1
ATOM 1321 C CA . LEU A 1 167 ? -14.148 5.508 17.913 1.00 86.56 167 LEU A CA 1
ATOM 1322 C C . LEU A 1 167 ? -12.962 5.595 16.936 1.00 86.56 167 LEU A C 1
ATOM 1324 O O . LEU A 1 167 ? -11.942 4.927 17.120 1.00 86.56 167 LEU A O 1
ATOM 1328 N N . PRO A 1 168 ? -13.026 6.472 15.916 1.00 85.62 168 PRO A N 1
ATOM 1329 C CA . PRO A 1 168 ? -11.912 6.684 14.991 1.00 85.62 168 PRO A CA 1
ATOM 1330 C C . PRO A 1 168 ? -10.572 6.971 15.686 1.00 85.62 168 PRO A C 1
ATOM 1332 O O . PRO A 1 168 ? -9.549 6.436 15.271 1.00 85.62 168 PRO A O 1
ATOM 1335 N N . GLY A 1 169 ? -10.579 7.764 16.765 1.00 82.75 169 GLY A N 1
ATOM 1336 C CA . GLY A 1 169 ? -9.371 8.089 17.534 1.00 82.75 169 GLY A CA 1
ATOM 1337 C C . GLY A 1 169 ? -8.748 6.883 18.242 1.00 82.75 169 GLY A C 1
ATOM 1338 O O . GLY A 1 169 ? -7.526 6.788 18.337 1.00 82.75 169 GLY A O 1
ATOM 1339 N N . GLU A 1 170 ? -9.562 5.917 18.665 1.00 83.38 170 GLU A N 1
ATOM 1340 C CA . GLU A 1 170 ? -9.091 4.674 19.286 1.00 83.38 170 GLU A CA 1
ATOM 1341 C C . GLU A 1 170 ? -8.478 3.733 18.248 1.00 83.38 170 GLU A C 1
ATOM 1343 O O . GLU A 1 170 ? -7.408 3.170 18.472 1.00 83.38 170 GLU A O 1
ATOM 1348 N N . LEU A 1 171 ? -9.110 3.624 17.075 1.00 84.62 171 LEU A N 1
ATOM 1349 C CA . LEU A 1 171 ? -8.608 2.832 15.947 1.00 84.62 171 LEU A CA 1
ATOM 1350 C C . LEU A 1 171 ? -7.307 3.400 15.364 1.00 84.62 171 LEU A C 1
ATOM 1352 O O . LEU A 1 171 ? -6.483 2.654 14.839 1.00 84.62 171 LEU A O 1
ATOM 1356 N N . GLU A 1 172 ? -7.110 4.713 15.465 1.00 81.56 172 GLU A N 1
ATOM 1357 C CA . GLU A 1 172 ? -5.871 5.390 15.072 1.00 81.56 172 GLU A CA 1
ATOM 1358 C C . GLU A 1 172 ? -4.801 5.397 16.176 1.00 81.56 172 GLU A C 1
ATOM 1360 O O . GLU A 1 172 ? -3.702 5.899 15.948 1.00 81.56 172 GLU A O 1
ATOM 1365 N N . GLY A 1 173 ? -5.095 4.851 17.363 1.00 73.75 173 GLY A N 1
ATOM 1366 C CA . GLY A 1 173 ? -4.165 4.828 18.496 1.00 73.75 173 GLY A CA 1
ATOM 1367 C C . GLY A 1 173 ? -3.921 6.196 19.144 1.00 73.75 173 GLY A C 1
ATOM 1368 O O . GLY A 1 173 ? -2.984 6.339 19.924 1.00 73.75 173 GLY A O 1
ATOM 1369 N N . LYS A 1 174 ? -4.752 7.201 18.839 1.00 75.62 174 LYS A N 1
ATOM 1370 C CA . LYS A 1 174 ? -4.693 8.550 19.429 1.00 75.62 174 LYS A CA 1
ATOM 1371 C C . LYS A 1 174 ? -5.371 8.626 20.804 1.00 75.62 174 LYS A C 1
ATOM 1373 O O . LYS A 1 174 ? -5.147 9.585 21.532 1.00 75.62 174 LYS A O 1
ATOM 1378 N N . GLY A 1 175 ? -6.151 7.603 21.162 1.00 62.91 175 GLY A N 1
ATOM 1379 C CA . GLY A 1 175 ? -6.930 7.548 22.399 1.00 62.91 175 GLY A CA 1
ATOM 1380 C C . GLY A 1 175 ? -8.188 8.420 22.347 1.00 62.91 175 GLY A C 1
ATOM 1381 O O . GLY A 1 175 ? -8.406 9.170 21.394 1.00 62.91 175 GLY A O 1
ATOM 1382 N N . ILE A 1 176 ? -9.029 8.299 23.375 1.00 56.69 176 ILE A N 1
ATOM 1383 C CA . ILE A 1 176 ? -10.065 9.290 23.673 1.00 56.69 176 ILE A CA 1
ATOM 1384 C C . ILE A 1 176 ? -9.352 10.402 24.445 1.00 56.69 176 ILE A C 1
ATOM 1386 O O . ILE A 1 176 ? -8.902 10.171 25.564 1.00 56.69 176 ILE A O 1
ATOM 1390 N N . VAL A 1 177 ? -9.176 11.572 23.830 1.00 47.47 177 VAL A N 1
ATOM 1391 C CA . VAL A 1 177 ? -8.745 12.769 24.567 1.00 47.47 177 VAL A CA 1
ATOM 1392 C C . VAL A 1 177 ? -9.968 13.242 25.365 1.00 47.47 177 VAL A C 1
ATOM 1394 O O . VAL A 1 177 ? -10.982 13.521 24.721 1.00 47.47 177 VAL A O 1
ATOM 1397 N N . PRO A 1 178 ? -9.927 13.240 26.712 1.00 49.69 178 PRO A N 1
ATOM 1398 C CA . PRO A 1 178 ? -11.026 13.734 27.539 1.00 49.69 178 PRO A CA 1
ATOM 1399 C C . PRO A 1 178 ? -11.192 15.254 27.437 1.00 49.69 178 PRO A C 1
ATOM 1401 O O . PRO A 1 178 ? -10.180 15.953 27.190 1.00 49.69 178 PRO A O 1
#